Protein AF-A0A212FG12-F1 (afdb_monomer_lite)

Organism: NCBI:txid278856

Structure (mmCIF, N/CA/C/O backbone):
data_AF-A0A212FG12-F1
#
_entry.id   AF-A0A212FG12-F1
#
loop_
_atom_site.group_PDB
_atom_site.id
_atom_site.type_symbol
_atom_site.label_atom_id
_atom_site.label_alt_id
_atom_site.label_comp_id
_atom_site.label_asym_id
_atom_site.label_entity_id
_atom_site.label_seq_id
_atom_site.pdbx_PDB_ins_code
_atom_site.Cartn_x
_atom_site.Cartn_y
_atom_site.Cartn_z
_atom_site.occupancy
_atom_site.B_iso_or_equiv
_atom_site.auth_seq_id
_atom_site.auth_comp_id
_atom_site.auth_asym_id
_atom_site.auth_atom_id
_atom_site.pdbx_PDB_model_num
ATOM 1 N N . MET A 1 1 ? 32.238 49.663 -6.167 1.00 39.97 1 MET A N 1
ATOM 2 C CA . MET A 1 1 ? 32.259 48.211 -6.429 1.00 39.97 1 MET A CA 1
ATOM 3 C C . MET A 1 1 ? 31.361 47.575 -5.389 1.00 39.97 1 MET A C 1
ATOM 5 O O . MET A 1 1 ? 31.680 47.664 -4.215 1.00 39.97 1 MET A O 1
ATOM 9 N N . ALA A 1 2 ? 30.199 47.077 -5.795 1.00 38.41 2 ALA A N 1
ATOM 10 C CA . ALA A 1 2 ? 29.254 46.407 -4.910 1.00 38.41 2 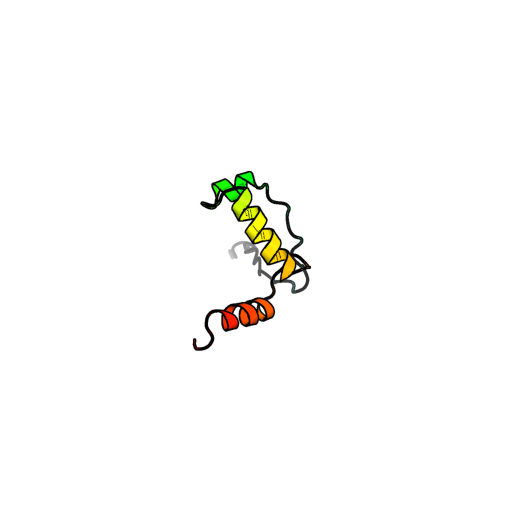ALA A CA 1
ATOM 11 C C . ALA A 1 2 ? 28.825 45.127 -5.625 1.00 38.41 2 ALA A C 1
ATOM 13 O O . ALA A 1 2 ? 27.913 45.145 -6.445 1.00 38.41 2 ALA A O 1
ATOM 14 N N . THR A 1 3 ? 29.564 44.050 -5.394 1.00 50.78 3 THR A N 1
ATOM 15 C CA . THR A 1 3 ? 29.106 42.700 -5.710 1.00 50.78 3 THR A CA 1
ATOM 16 C C . THR A 1 3 ? 28.266 42.230 -4.519 1.00 50.78 3 THR A C 1
ATOM 18 O O . THR A 1 3 ? 28.767 42.253 -3.392 1.00 50.78 3 THR A O 1
ATOM 21 N N . PRO A 1 4 ? 26.978 41.904 -4.717 1.00 57.72 4 PRO A N 1
ATOM 22 C CA . PRO A 1 4 ? 26.128 41.386 -3.651 1.00 57.72 4 PRO A CA 1
ATOM 23 C C . PRO A 1 4 ? 26.652 40.023 -3.169 1.00 57.72 4 PRO A C 1
ATOM 25 O O . PRO A 1 4 ? 27.250 39.298 -3.966 1.00 57.72 4 PRO A O 1
ATOM 28 N N . PRO A 1 5 ? 26.458 39.669 -1.885 1.00 52.97 5 PRO A N 1
ATOM 29 C CA . PRO A 1 5 ? 26.831 38.351 -1.392 1.00 52.97 5 PRO A CA 1
ATOM 30 C C . PRO A 1 5 ? 26.015 37.298 -2.149 1.00 52.97 5 PRO A C 1
ATOM 32 O O . PRO A 1 5 ? 24.786 37.377 -2.173 1.00 52.97 5 PRO A O 1
ATOM 35 N N . GLU A 1 6 ? 26.697 36.344 -2.786 1.00 47.62 6 GLU A N 1
ATOM 36 C CA . GLU A 1 6 ? 26.066 35.135 -3.312 1.00 47.62 6 GLU A CA 1
ATOM 37 C C . GLU A 1 6 ? 25.327 34.460 -2.158 1.00 47.62 6 GLU A C 1
ATOM 39 O O . GLU A 1 6 ? 25.927 33.886 -1.250 1.00 47.62 6 GLU A O 1
ATOM 44 N N . SER A 1 7 ? 24.003 34.590 -2.169 1.00 46.47 7 SER A N 1
ATOM 45 C CA . SER A 1 7 ? 23.136 33.693 -1.428 1.00 46.47 7 SER A CA 1
ATOM 46 C C . SER A 1 7 ? 23.432 32.300 -1.971 1.00 46.47 7 SER A C 1
ATOM 48 O O . SER A 1 7 ? 23.252 32.100 -3.177 1.00 46.47 7 SER A O 1
ATOM 50 N N . PRO A 1 8 ? 23.861 31.334 -1.146 1.00 53.88 8 PRO A N 1
ATOM 51 C CA . PRO A 1 8 ? 23.827 29.951 -1.561 1.00 53.88 8 PRO A CA 1
ATOM 52 C C . PRO A 1 8 ? 22.342 29.638 -1.701 1.00 53.88 8 PRO A C 1
ATOM 54 O O . PRO A 1 8 ? 21.618 29.494 -0.716 1.00 53.88 8 PRO A O 1
ATOM 57 N N . VAL A 1 9 ? 21.842 29.655 -2.933 1.00 49.62 9 VAL A N 1
ATOM 58 C CA . VAL A 1 9 ? 20.664 28.868 -3.251 1.00 49.62 9 VAL A CA 1
ATOM 59 C C . VAL A 1 9 ? 21.096 27.449 -2.935 1.00 49.62 9 VAL A C 1
ATOM 61 O O . VAL A 1 9 ? 21.967 26.893 -3.596 1.00 49.62 9 VAL A O 1
ATOM 64 N N . GLU A 1 10 ? 20.604 26.925 -1.817 1.00 49.88 10 GLU A N 1
ATOM 65 C CA . GLU A 1 10 ? 20.763 25.522 -1.488 1.00 49.88 10 GLU A CA 1
ATOM 66 C C . GLU A 1 10 ? 19.960 24.774 -2.548 1.00 49.88 10 GLU A C 1
ATOM 68 O O . GLU A 1 10 ? 18.754 24.550 -2.436 1.00 49.88 10 GLU A O 1
ATOM 73 N N . GLU A 1 11 ? 20.641 24.516 -3.662 1.00 41.31 11 GLU A N 1
ATOM 74 C CA . GLU A 1 11 ? 20.262 23.583 -4.695 1.00 41.31 11 GLU A CA 1
ATOM 75 C C . GLU A 1 11 ? 20.249 22.219 -4.013 1.00 41.31 11 GLU A C 1
ATOM 77 O O . GLU A 1 11 ? 21.184 21.428 -4.089 1.00 41.31 11 GLU A O 1
ATOM 82 N N . HIS A 1 12 ? 19.167 21.945 -3.288 1.00 49.25 12 HIS A N 1
ATOM 83 C CA . HIS A 1 12 ? 18.743 20.586 -3.034 1.00 49.25 12 HIS A CA 1
ATOM 84 C C . HIS A 1 12 ? 18.289 20.019 -4.377 1.00 49.25 12 HIS A C 1
ATOM 86 O O . HIS A 1 12 ? 17.101 19.850 -4.649 1.00 49.25 12 HIS A O 1
ATOM 92 N N . ALA A 1 13 ? 19.274 19.750 -5.235 1.00 45.41 13 ALA A N 1
ATOM 93 C CA . ALA A 1 13 ? 19.185 18.706 -6.220 1.00 45.41 13 ALA A CA 1
ATOM 94 C C . ALA A 1 13 ? 18.693 17.477 -5.460 1.00 45.41 13 ALA A C 1
ATOM 96 O O . ALA A 1 13 ? 19.359 16.958 -4.561 1.00 45.41 13 ALA A O 1
ATOM 97 N N . TYR A 1 14 ? 17.469 17.060 -5.756 1.00 48.44 14 TYR A N 1
ATOM 98 C CA . TYR A 1 14 ? 16.958 15.762 -5.352 1.00 48.44 14 TYR A CA 1
ATOM 99 C C . TYR A 1 14 ? 17.737 14.734 -6.176 1.00 48.44 14 TYR A C 1
ATOM 101 O O . TYR A 1 14 ? 17.238 14.186 -7.158 1.00 48.44 14 TYR A O 1
ATOM 109 N N . GLU A 1 15 ? 19.002 14.522 -5.814 1.00 46.28 15 GLU A N 1
ATOM 110 C CA . GLU A 1 15 ? 19.7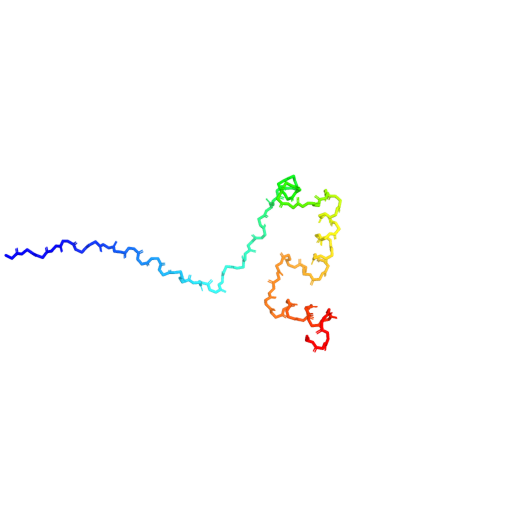34 13.335 -6.213 1.00 46.28 15 GLU A CA 1
ATOM 111 C C . GLU A 1 15 ? 18.974 12.161 -5.598 1.00 46.28 15 GLU A C 1
ATOM 113 O O . GLU A 1 15 ? 19.055 11.860 -4.404 1.00 46.28 15 GLU A O 1
ATOM 118 N N . LEU A 1 16 ? 18.129 11.548 -6.426 1.00 56.34 16 LEU A N 1
ATOM 119 C CA . LEU A 1 16 ? 17.516 10.259 -6.164 1.00 56.34 16 LEU A CA 1
ATOM 120 C C . LEU A 1 16 ? 18.640 9.224 -6.164 1.00 56.34 16 LEU A C 1
ATOM 122 O O . LEU A 1 16 ? 18.892 8.553 -7.160 1.00 56.34 16 LEU A O 1
ATOM 126 N N . GLU A 1 17 ? 19.330 9.123 -5.031 1.00 50.78 17 GLU A N 1
ATOM 127 C CA . GLU A 1 17 ? 20.237 8.026 -4.721 1.00 50.78 17 GLU A CA 1
ATOM 128 C C . GLU A 1 17 ? 19.488 6.700 -4.985 1.00 50.78 17 GLU A C 1
ATOM 130 O O . GLU A 1 17 ? 18.506 6.404 -4.293 1.00 50.78 17 GLU A O 1
ATOM 135 N N . PRO A 1 18 ? 19.919 5.876 -5.958 1.00 52.44 18 PRO A N 1
ATOM 136 C CA . PRO A 1 18 ? 19.158 4.725 -6.459 1.00 52.44 18 PRO A CA 1
ATOM 137 C C . PRO A 1 18 ? 19.131 3.530 -5.488 1.00 52.44 18 PRO A C 1
ATOM 139 O O . PRO A 1 18 ? 18.739 2.428 -5.861 1.00 52.44 18 PRO A O 1
ATOM 142 N N . ASN A 1 19 ? 19.561 3.716 -4.237 1.00 54.09 19 ASN A N 1
ATOM 143 C CA . ASN A 1 19 ? 19.803 2.637 -3.283 1.00 54.09 19 ASN A CA 1
ATOM 144 C C . ASN A 1 19 ? 19.316 2.962 -1.864 1.00 54.09 19 ASN A C 1
ATOM 146 O O . ASN A 1 19 ? 19.976 2.687 -0.862 1.00 54.09 19 ASN A O 1
ATOM 150 N N . ARG A 1 20 ? 18.135 3.566 -1.745 1.00 60.44 20 ARG A N 1
ATOM 151 C CA . ARG A 1 20 ? 17.359 3.466 -0.507 1.00 60.44 20 ARG A CA 1
ATOM 152 C C . ARG A 1 20 ? 16.138 2.631 -0.810 1.00 60.44 20 ARG A C 1
ATOM 154 O O . ARG A 1 20 ? 15.099 3.177 -1.155 1.00 60.44 20 ARG A O 1
ATOM 161 N N . ALA A 1 21 ? 16.268 1.310 -0.673 1.00 59.84 21 ALA A N 1
ATOM 162 C CA . ALA A 1 21 ? 15.094 0.455 -0.561 1.00 59.84 21 ALA A CA 1
ATOM 163 C C . ALA A 1 21 ? 14.202 1.063 0.540 1.00 59.84 21 ALA A C 1
ATOM 165 O O . ALA A 1 21 ? 14.660 1.171 1.689 1.00 59.84 21 ALA A O 1
ATOM 166 N N . PRO A 1 22 ? 12.998 1.563 0.205 1.00 62.66 22 PRO A N 1
ATOM 167 C CA . PRO A 1 22 ? 12.158 2.220 1.185 1.00 62.66 22 PRO A CA 1
ATOM 168 C C . PRO A 1 22 ? 11.802 1.183 2.241 1.00 62.66 22 PRO A C 1
ATOM 170 O O . PRO A 1 22 ? 11.118 0.200 1.967 1.00 62.66 22 PRO A O 1
ATOM 173 N N . LYS A 1 23 ? 12.316 1.377 3.457 1.00 65.94 23 LYS A N 1
ATOM 174 C CA . LYS A 1 23 ? 11.967 0.513 4.582 1.00 65.94 23 LYS A CA 1
ATOM 175 C C . LYS A 1 23 ? 10.480 0.734 4.858 1.00 65.94 23 LYS A C 1
ATOM 177 O O . LYS A 1 23 ? 10.108 1.887 5.086 1.00 65.94 23 LYS A O 1
ATOM 182 N N . PRO A 1 24 ? 9.634 -0.309 4.840 1.00 64.19 24 PRO A N 1
ATOM 183 C CA . PRO A 1 24 ? 8.212 -0.142 5.091 1.00 64.19 24 PRO A CA 1
ATOM 184 C C . PRO A 1 24 ? 8.017 0.447 6.491 1.00 64.19 24 PRO A C 1
ATOM 186 O O . PRO A 1 24 ? 8.332 -0.182 7.503 1.00 64.19 24 PRO A O 1
ATOM 189 N N . ILE A 1 25 ? 7.550 1.694 6.540 1.00 72.31 25 ILE A N 1
ATOM 190 C CA . ILE A 1 25 ? 7.295 2.404 7.790 1.00 72.31 25 ILE A CA 1
ATOM 191 C C . ILE A 1 25 ? 6.002 1.827 8.375 1.00 72.31 25 ILE A C 1
ATOM 193 O O . ILE A 1 25 ? 4.983 1.806 7.679 1.00 72.31 25 ILE A O 1
ATOM 197 N N . PRO A 1 26 ? 6.001 1.351 9.630 1.00 73.62 26 PRO A N 1
ATOM 198 C CA . PRO A 1 26 ? 4.781 0.861 10.250 1.00 73.62 26 PRO A CA 1
ATOM 199 C C . PRO A 1 26 ? 3.805 2.026 10.457 1.00 73.62 26 PRO A C 1
ATOM 201 O O . PRO A 1 26 ? 4.024 2.896 11.297 1.00 73.62 26 PRO A O 1
ATOM 204 N N . VAL A 1 27 ? 2.715 2.039 9.687 1.00 81.12 27 VAL A N 1
ATOM 205 C CA . VAL A 1 27 ? 1.615 3.003 9.833 1.00 81.12 27 VAL A CA 1
ATOM 206 C C . VAL A 1 27 ? 0.528 2.397 10.720 1.00 81.12 27 VAL A C 1
ATOM 208 O O . VAL A 1 27 ? 0.167 1.227 10.576 1.00 81.12 27 VAL A O 1
ATOM 211 N N . ALA A 1 28 ? -0.020 3.191 11.642 1.00 87.94 28 ALA A N 1
ATOM 212 C CA . ALA A 1 28 ? -1.140 2.756 12.467 1.00 87.94 28 ALA A CA 1
ATOM 213 C C . ALA A 1 28 ? -2.384 2.484 11.603 1.00 87.94 28 ALA A C 1
ATOM 215 O O . ALA A 1 28 ? -2.800 3.329 10.811 1.00 87.94 28 ALA A O 1
ATOM 216 N N . LEU A 1 29 ? -3.034 1.328 11.797 1.00 89.62 29 LEU A N 1
ATOM 217 C CA . LEU A 1 29 ? -4.247 0.963 11.046 1.00 89.62 29 LEU A CA 1
ATOM 218 C C . LEU A 1 29 ? -5.372 1.997 11.188 1.00 89.62 29 LEU A C 1
ATOM 220 O O . LEU A 1 29 ? -6.178 2.145 10.280 1.00 89.62 29 LEU A O 1
ATOM 224 N N . GLU A 1 30 ? -5.443 2.692 12.321 1.00 91.12 30 GLU A N 1
ATOM 225 C CA . GLU A 1 30 ? -6.440 3.736 12.569 1.00 91.12 30 GLU A CA 1
ATOM 226 C C . GLU A 1 30 ? -6.225 4.967 11.690 1.00 91.12 30 GLU A C 1
ATOM 228 O O . GLU A 1 30 ? -7.187 5.503 11.147 1.00 91.12 30 GLU A O 1
ATOM 233 N N . GLU A 1 31 ? -4.966 5.336 11.451 1.00 91.62 31 GLU A N 1
ATOM 234 C CA . GLU A 1 31 ? -4.629 6.401 10.513 1.00 91.62 31 GLU A CA 1
ATOM 235 C C . GLU A 1 31 ? -5.015 6.007 9.086 1.00 91.62 31 GLU A C 1
ATOM 237 O O . GLU A 1 31 ? -5.648 6.787 8.378 1.00 91.62 31 GLU A O 1
ATOM 242 N N . LEU A 1 32 ? -4.737 4.760 8.692 1.00 92.69 32 LEU A N 1
ATOM 243 C CA . LEU A 1 32 ? -5.164 4.239 7.393 1.00 92.69 32 LEU A CA 1
ATOM 244 C C . LEU A 1 32 ? -6.694 4.222 7.260 1.00 92.69 32 LEU A C 1
ATOM 246 O O . LEU A 1 32 ? -7.208 4.581 6.207 1.00 92.69 32 LEU A O 1
ATOM 250 N N . CYS A 1 33 ? -7.440 3.877 8.312 1.00 93.81 33 CYS A N 1
ATOM 251 C CA . CYS A 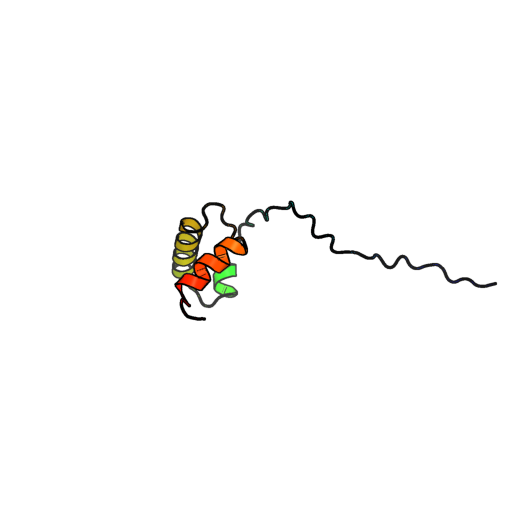1 33 ? -8.909 3.946 8.306 1.00 93.81 33 CYS A CA 1
ATOM 252 C C . CYS A 1 33 ? -9.441 5.383 8.224 1.00 93.81 33 CYS A C 1
ATOM 254 O O . CYS A 1 33 ? -10.562 5.582 7.780 1.00 93.81 33 CYS A O 1
ATOM 256 N N . ARG A 1 34 ? -8.681 6.374 8.705 1.00 94.00 34 ARG A N 1
ATOM 257 C CA . ARG A 1 34 ? -9.062 7.791 8.653 1.00 94.00 34 ARG A CA 1
ATOM 258 C C . ARG A 1 34 ? -8.767 8.408 7.287 1.00 94.00 34 ARG A C 1
ATOM 260 O O . ARG A 1 34 ? -9.556 9.208 6.795 1.00 94.00 34 ARG A O 1
ATOM 267 N N . GLN A 1 35 ? -7.622 8.060 6.701 1.00 95.00 35 GLN A N 1
ATOM 268 C CA . GLN A 1 35 ? -7.191 8.551 5.388 1.00 95.00 35 GLN A CA 1
ATOM 269 C C . GLN A 1 35 ? -7.914 7.849 4.236 1.00 95.00 35 GLN A C 1
ATOM 271 O O . GLN A 1 35 ? -8.104 8.427 3.168 1.00 95.00 35 GLN A O 1
ATOM 276 N N . THR A 1 36 ? -8.320 6.600 4.447 1.00 92.12 36 THR A N 1
ATOM 277 C CA . THR A 1 36 ? -9.097 5.820 3.484 1.00 92.12 36 THR A CA 1
ATOM 278 C C . THR A 1 36 ? -10.543 5.690 3.953 1.00 92.12 36 THR A C 1
ATOM 280 O O . THR A 1 36 ? -10.884 6.066 5.065 1.00 92.12 36 THR A O 1
ATOM 283 N N . LYS A 1 37 ? -11.429 5.161 3.109 1.00 94.81 37 LYS A N 1
ATOM 284 C CA . LYS A 1 37 ? -12.809 4.824 3.504 1.00 94.81 37 LYS A CA 1
ATOM 285 C C . LYS A 1 37 ? -12.963 3.333 3.814 1.00 94.81 37 LYS A C 1
ATOM 287 O O . LYS A 1 37 ? -14.066 2.805 3.733 1.00 94.81 37 LYS A O 1
ATOM 292 N N . PHE A 1 38 ? -11.855 2.658 4.123 1.00 95.50 38 PHE A N 1
ATOM 293 C CA . PHE A 1 38 ? -11.827 1.229 4.405 1.00 95.50 38 PHE A CA 1
ATOM 294 C C . PHE A 1 38 ? -11.825 0.958 5.907 1.00 95.50 38 PHE A C 1
ATOM 296 O O . PHE A 1 38 ? -11.199 1.658 6.703 1.00 95.50 38 PHE A O 1
ATOM 303 N N . SER A 1 39 ? -12.500 -0.116 6.292 1.00 96.00 39 SER A N 1
ATOM 304 C CA . SER A 1 39 ? -12.456 -0.673 7.636 1.00 96.00 39 SER A CA 1
ATOM 305 C C . SER A 1 39 ? -11.106 -1.335 7.934 1.00 96.00 39 SER A C 1
ATOM 307 O O . SER A 1 39 ? -10.369 -1.768 7.042 1.00 96.00 39 SER A O 1
ATOM 309 N N . LYS A 1 40 ? -10.813 -1.531 9.228 1.00 94.25 40 LYS A N 1
ATOM 310 C CA . LYS A 1 40 ? -9.629 -2.285 9.684 1.00 94.25 40 LYS A CA 1
ATOM 311 C C . LYS A 1 40 ? -9.548 -3.682 9.053 1.00 94.25 40 LYS A C 1
ATOM 313 O O . LYS A 1 40 ? -8.449 -4.190 8.841 1.00 94.25 40 LYS A O 1
ATOM 318 N N . GLN A 1 41 ? -10.690 -4.315 8.779 1.00 95.31 41 GLN A N 1
ATOM 319 C CA . GLN A 1 41 ? -10.739 -5.639 8.164 1.00 95.31 41 GLN A CA 1
ATOM 320 C C . GLN A 1 41 ? -10.373 -5.587 6.679 1.00 95.31 41 GLN A C 1
ATOM 322 O O . GLN A 1 41 ? -9.545 -6.384 6.243 1.00 95.31 41 GLN A O 1
ATOM 327 N N . GLU A 1 42 ? -10.930 -4.644 5.922 1.00 96.19 42 GLU A N 1
ATOM 328 C CA . GLU A 1 42 ? -10.617 -4.471 4.498 1.00 96.19 42 GLU A CA 1
ATOM 329 C C . GLU A 1 42 ? -9.138 -4.151 4.293 1.00 96.19 42 GLU A C 1
ATOM 331 O O . GLU A 1 42 ? -8.481 -4.808 3.489 1.00 96.19 42 GLU A O 1
ATOM 336 N N . ILE A 1 43 ? -8.574 -3.249 5.101 1.00 95.38 43 ILE A N 1
ATOM 337 C CA . ILE A 1 43 ? -7.143 -2.915 5.047 1.00 95.38 43 ILE A CA 1
ATOM 338 C C . ILE A 1 43 ? -6.278 -4.158 5.296 1.00 95.38 43 ILE A C 1
ATOM 340 O O . ILE A 1 43 ? -5.288 -4.373 4.600 1.00 95.38 43 ILE A O 1
ATOM 344 N N . ARG A 1 44 ? -6.653 -5.024 6.247 1.00 93.56 44 ARG A N 1
ATOM 345 C CA . ARG A 1 44 ? -5.934 -6.288 6.494 1.00 93.56 44 ARG A CA 1
ATOM 346 C C . ARG A 1 44 ? -6.028 -7.252 5.316 1.00 93.56 44 ARG A C 1
ATOM 348 O O . ARG A 1 44 ? -5.043 -7.918 5.013 1.00 93.56 44 ARG A O 1
ATOM 355 N N . VAL A 1 45 ? -7.189 -7.347 4.667 1.00 95.62 45 VAL A N 1
ATOM 356 C CA . VAL A 1 45 ? -7.373 -8.189 3.474 1.00 95.62 45 VAL A CA 1
ATOM 357 C C . VAL A 1 45 ? -6.514 -7.671 2.324 1.00 95.62 45 VAL A C 1
ATOM 359 O O . VAL A 1 45 ? -5.780 -8.456 1.725 1.00 95.62 45 VAL A O 1
ATOM 362 N N . MET A 1 46 ? -6.536 -6.359 2.077 1.00 93.38 46 MET A N 1
ATOM 363 C CA . MET A 1 46 ? -5.707 -5.705 1.062 1.00 93.38 46 MET A CA 1
ATOM 364 C C . MET A 1 46 ? -4.221 -5.928 1.328 1.00 93.38 46 MET A C 1
ATOM 366 O O . MET A 1 46 ? -3.508 -6.391 0.444 1.00 93.38 46 MET A O 1
ATOM 37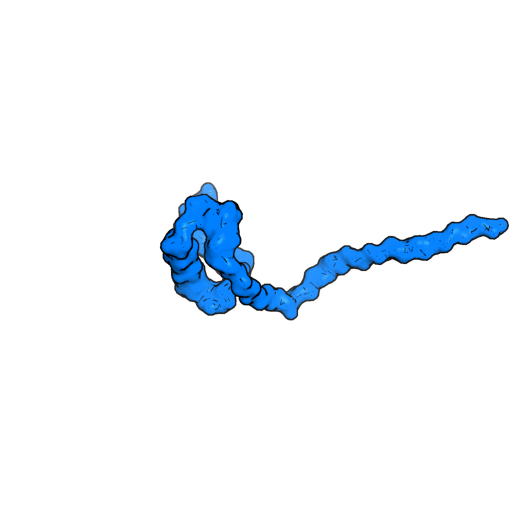0 N N . TYR A 1 47 ? -3.763 -5.687 2.559 1.00 92.50 47 TYR A N 1
ATOM 371 C CA . TYR A 1 47 ? -2.369 -5.906 2.939 1.00 92.50 47 TYR A CA 1
ATOM 372 C C . TYR A 1 47 ? -1.955 -7.374 2.798 1.00 92.50 47 TYR A C 1
ATOM 374 O O . TYR A 1 47 ? -0.844 -7.659 2.361 1.00 92.50 47 TYR A O 1
ATOM 382 N N . ARG A 1 48 ? -2.842 -8.325 3.120 1.00 92.50 48 ARG A N 1
ATOM 383 C CA . ARG A 1 48 ? -2.552 -9.752 2.933 1.00 92.50 48 ARG A CA 1
ATOM 384 C C . ARG A 1 48 ? -2.371 -10.093 1.457 1.00 92.50 48 ARG A C 1
ATOM 386 O O . ARG A 1 48 ? -1.401 -10.765 1.135 1.00 92.50 48 ARG A O 1
ATOM 393 N N . GLY A 1 49 ? -3.267 -9.621 0.588 1.00 92.25 49 GLY A N 1
ATOM 394 C CA . GLY A 1 49 ? -3.141 -9.807 -0.862 1.00 92.25 49 GLY A CA 1
ATOM 395 C C . GLY A 1 49 ? -1.864 -9.170 -1.406 1.00 92.25 49 GLY A C 1
ATOM 396 O O . GLY A 1 49 ? -1.088 -9.827 -2.091 1.00 92.25 49 GLY A O 1
ATOM 397 N N . PHE A 1 50 ? -1.588 -7.933 -0.994 1.00 90.94 50 PHE A N 1
ATOM 398 C CA . PHE A 1 50 ? -0.357 -7.223 -1.326 1.00 90.94 50 PHE A CA 1
ATOM 399 C C . PHE A 1 50 ? 0.894 -8.002 -0.913 1.00 90.94 50 PHE A C 1
ATOM 401 O O . PHE A 1 50 ? 1.784 -8.203 -1.723 1.00 90.94 50 PHE A O 1
ATOM 408 N N . LYS A 1 51 ? 0.956 -8.504 0.323 1.00 89.69 51 LYS A N 1
ATOM 409 C CA . LYS A 1 51 ? 2.118 -9.239 0.846 1.00 89.69 51 LYS A CA 1
ATOM 410 C C . LYS A 1 51 ? 2.272 -10.630 0.215 1.00 89.69 51 LYS A C 1
ATOM 412 O O . LYS A 1 51 ? 3.358 -11.202 0.268 1.00 89.69 51 LYS A O 1
ATOM 417 N N . THR A 1 52 ? 1.203 -11.191 -0.352 1.00 89.25 52 THR A N 1
ATOM 418 C CA . THR A 1 52 ? 1.266 -12.418 -1.158 1.00 89.25 52 THR A CA 1
ATOM 419 C C . THR A 1 52 ? 1.937 -12.159 -2.505 1.00 89.25 52 THR A C 1
ATOM 421 O O . THR A 1 52 ? 2.834 -12.914 -2.864 1.00 89.25 52 THR A O 1
ATOM 424 N N . GLU A 1 53 ? 1.560 -11.088 -3.206 1.00 85.75 53 GLU A N 1
ATOM 425 C CA . GLU A 1 53 ? 2.156 -10.739 -4.507 1.00 85.75 53 GLU A CA 1
ATOM 426 C C . GLU A 1 53 ? 3.539 -10.077 -4.360 1.00 85.75 53 GLU A C 1
ATOM 428 O O . GLU A 1 53 ? 4.395 -10.205 -5.231 1.00 85.75 53 GLU A O 1
ATOM 433 N N . CYS A 1 54 ? 3.773 -9.377 -3.248 1.00 88.31 54 CYS A N 1
ATOM 434 C CA . CYS A 1 54 ? 4.975 -8.592 -2.977 1.00 88.31 54 CYS A CA 1
ATOM 435 C C . CYS A 1 54 ? 5.536 -8.959 -1.591 1.00 88.31 54 CYS A C 1
ATOM 437 O O . CYS A 1 54 ? 5.277 -8.262 -0.603 1.00 88.31 54 CYS A O 1
ATOM 439 N N . PRO A 1 55 ? 6.298 -10.064 -1.477 1.00 86.81 55 PRO A N 1
ATOM 440 C CA . PRO A 1 55 ? 6.777 -10.582 -0.194 1.00 86.81 55 PRO A CA 1
ATOM 441 C C . PRO A 1 55 ? 7.732 -9.631 0.540 1.00 86.81 55 PRO A C 1
ATOM 443 O O . PRO A 1 55 ? 7.774 -9.658 1.771 1.00 86.81 55 PRO A O 1
ATOM 446 N N . GLU A 1 56 ? 8.447 -8.768 -0.188 1.00 86.00 56 GLU A N 1
ATOM 447 C CA . GLU A 1 56 ? 9.318 -7.726 0.380 1.00 86.00 56 GLU A CA 1
ATOM 448 C C . GLU A 1 56 ? 8.538 -6.525 0.937 1.00 86.00 56 GLU A C 1
ATOM 450 O O . GLU A 1 56 ? 9.095 -5.674 1.628 1.00 86.00 56 GLU A O 1
ATOM 455 N N . GLY A 1 57 ? 7.232 -6.450 0.667 1.00 85.12 57 GLY A N 1
ATOM 456 C CA . GLY A 1 57 ? 6.385 -5.344 1.101 1.00 85.12 57 GLY A CA 1
ATOM 457 C C . GLY A 1 57 ? 6.609 -4.044 0.323 1.00 85.12 57 GLY A C 1
ATOM 458 O O . GLY A 1 57 ? 6.116 -2.999 0.743 1.00 85.12 57 GLY A O 1
ATOM 459 N N . VAL A 1 58 ? 7.328 -4.110 -0.799 1.00 85.31 58 VAL A N 1
ATOM 460 C CA . VAL A 1 58 ? 7.585 -3.002 -1.725 1.00 85.31 58 VAL A CA 1
ATOM 461 C C . VAL A 1 58 ? 7.189 -3.454 -3.130 1.00 85.31 58 VAL A C 1
ATOM 463 O O . VAL A 1 58 ? 7.403 -4.607 -3.497 1.00 85.31 58 VAL A O 1
ATOM 466 N N . VAL A 1 59 ? 6.582 -2.552 -3.903 1.00 87.69 59 VAL A N 1
ATOM 467 C CA . VAL A 1 59 ? 6.258 -2.773 -5.318 1.00 87.69 59 VAL A CA 1
ATOM 468 C C . VAL A 1 59 ? 7.217 -1.958 -6.166 1.00 87.69 59 VAL A C 1
ATOM 470 O O . VAL A 1 59 ? 7.357 -0.752 -5.961 1.00 87.69 59 VAL A O 1
ATOM 473 N N . HIS A 1 60 ? 7.843 -2.621 -7.132 1.00 87.06 60 HIS A N 1
ATOM 474 C CA . HIS A 1 60 ? 8.649 -1.980 -8.163 1.00 87.06 60 HIS A CA 1
ATOM 475 C C . HIS A 1 60 ? 7.813 -1.704 -9.413 1.00 87.06 60 HIS A C 1
ATOM 477 O O . HIS A 1 60 ? 6.792 -2.355 -9.644 1.00 87.06 60 HIS A O 1
ATOM 483 N N . GLU A 1 61 ? 8.254 -0.740 -10.222 1.00 89.62 61 GLU A N 1
ATOM 484 C CA . GLU A 1 61 ? 7.544 -0.316 -11.433 1.00 89.62 61 GLU A CA 1
ATOM 485 C C . GLU A 1 61 ? 7.268 -1.489 -12.385 1.00 89.62 61 GLU A C 1
ATOM 487 O O . GLU A 1 61 ? 6.142 -1.644 -12.854 1.00 89.62 61 GLU A O 1
ATOM 492 N N . ASP A 1 62 ? 8.259 -2.351 -12.612 1.00 87.31 62 ASP A N 1
ATOM 493 C CA . ASP A 1 62 ? 8.120 -3.508 -13.501 1.00 87.31 62 ASP A CA 1
ATOM 494 C C . ASP A 1 62 ? 7.068 -4.499 -12.983 1.00 87.31 62 ASP A C 1
ATOM 496 O O . ASP A 1 62 ? 6.164 -4.895 -13.718 1.00 87.31 62 ASP A O 1
ATOM 500 N N . SER A 1 63 ? 7.091 -4.808 -11.681 1.00 86.12 63 SER A N 1
ATOM 501 C CA . SER A 1 63 ? 6.081 -5.674 -11.060 1.00 86.12 63 SER A CA 1
ATOM 502 C C . SER A 1 63 ? 4.682 -5.056 -11.107 1.00 86.12 63 SER A C 1
ATOM 504 O O . SER A 1 63 ? 3.692 -5.764 -11.285 1.00 86.12 63 SER A O 1
ATOM 506 N N . PHE A 1 64 ? 4.578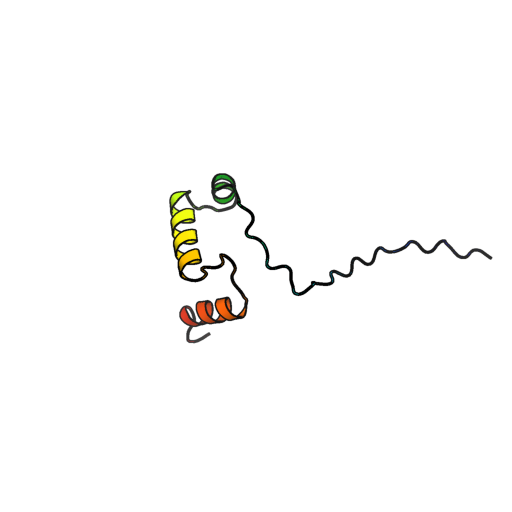 -3.731 -10.973 1.00 89.56 64 PHE A N 1
ATOM 507 C CA . PHE A 1 64 ? 3.304 -3.033 -11.103 1.00 89.56 64 PHE A CA 1
ATOM 508 C C . PHE A 1 64 ? 2.753 -3.121 -12.528 1.00 89.56 64 PHE A C 1
ATOM 510 O O . PHE A 1 64 ? 1.564 -3.394 -12.690 1.00 89.56 64 PHE A O 1
ATOM 517 N N . LYS A 1 65 ? 3.596 -2.939 -13.553 1.00 90.25 65 LYS A N 1
ATOM 518 C CA . LYS A 1 65 ? 3.201 -3.080 -14.966 1.00 90.25 65 LYS A CA 1
ATOM 519 C C . LYS A 1 65 ? 2.653 -4.474 -15.255 1.00 90.25 65 LYS A C 1
ATOM 521 O O . LYS A 1 65 ? 1.588 -4.582 -15.861 1.00 90.25 65 LYS A O 1
ATOM 526 N N . ASP A 1 66 ? 3.313 -5.518 -14.758 1.00 87.88 66 ASP A N 1
ATOM 527 C CA . ASP A 1 66 ? 2.859 -6.904 -14.924 1.00 87.88 66 ASP A CA 1
ATOM 528 C C . ASP A 1 66 ? 1.491 -7.146 -14.279 1.00 87.88 66 ASP A C 1
ATOM 530 O O . ASP A 1 66 ? 0.623 -7.804 -14.856 1.00 87.88 66 ASP A O 1
ATOM 534 N N . ILE A 1 67 ? 1.271 -6.609 -13.076 1.00 87.75 67 ILE A N 1
ATOM 535 C CA . ILE A 1 67 ? -0.021 -6.703 -12.388 1.00 87.75 67 ILE A CA 1
ATOM 536 C C . ILE A 1 67 ? -1.087 -5.924 -13.165 1.00 87.75 67 ILE A C 1
ATOM 538 O O . ILE A 1 67 ? -2.181 -6.439 -13.387 1.00 87.75 67 ILE A O 1
ATOM 542 N N . TYR A 1 68 ? -0.771 -4.709 -13.610 1.00 90.00 68 TYR A N 1
ATOM 543 C CA . TYR A 1 68 ? -1.698 -3.836 -14.325 1.00 90.00 68 TYR A CA 1
ATOM 544 C C . TYR A 1 68 ? -2.141 -4.439 -15.666 1.00 90.00 68 TYR A C 1
ATOM 546 O O . TYR A 1 68 ? -3.334 -4.450 -15.973 1.00 90.00 68 TYR A O 1
ATOM 554 N N . ALA A 1 69 ? -1.215 -5.043 -16.415 1.00 91.00 69 ALA A N 1
ATOM 555 C CA . ALA A 1 69 ? -1.501 -5.720 -17.680 1.00 91.00 69 ALA A CA 1
ATOM 556 C C . ALA A 1 69 ? -2.488 -6.893 -17.532 1.00 91.00 69 ALA A C 1
ATOM 558 O O . ALA A 1 69 ? -3.258 -7.167 -18.451 1.00 91.00 69 ALA A O 1
ATOM 559 N N . LYS A 1 70 ? -2.529 -7.565 -16.370 1.00 87.75 70 LYS A N 1
ATOM 560 C CA . LYS A 1 70 ? -3.511 -8.635 -16.099 1.00 87.75 70 LYS A CA 1
ATOM 561 C C . LYS A 1 70 ? -4.943 -8.106 -16.002 1.00 87.75 70 LYS A C 1
ATOM 563 O O . LYS A 1 70 ? -5.874 -8.814 -16.376 1.00 87.75 70 LYS A O 1
ATOM 568 N N . PHE A 1 71 ? -5.128 -6.892 -15.483 1.00 88.44 71 PHE A N 1
ATOM 569 C CA . PHE A 1 71 ? -6.450 -6.271 -15.353 1.00 88.44 71 P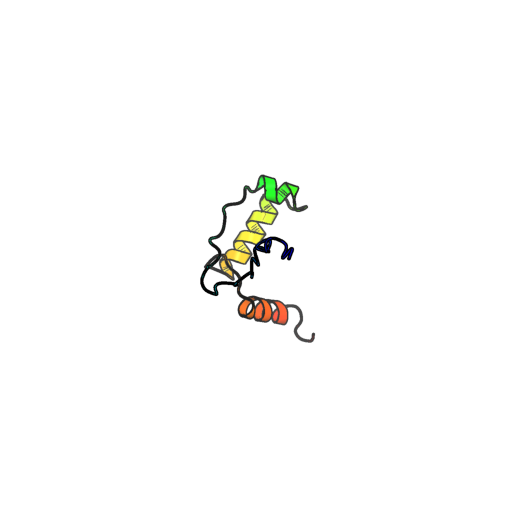HE A CA 1
ATOM 570 C C . PHE A 1 71 ? -6.919 -5.620 -16.655 1.00 88.44 71 PHE A C 1
ATOM 572 O O . PHE A 1 71 ? -8.120 -5.578 -16.917 1.00 88.44 71 PHE A O 1
ATOM 579 N N . PHE A 1 72 ? -5.977 -5.160 -17.479 1.00 88.69 72 PHE A N 1
ATOM 580 C CA . PHE A 1 72 ? -6.240 -4.466 -18.738 1.00 88.69 72 PHE A CA 1
ATOM 581 C C . PHE A 1 72 ? -5.482 -5.136 -19.897 1.00 88.69 72 PHE A C 1
ATOM 583 O O . PHE A 1 72 ? -4.549 -4.554 -20.447 1.00 88.69 72 PHE A O 1
ATOM 590 N N . PRO A 1 73 ? -5.871 -6.359 -20.307 1.00 82.69 73 PRO A N 1
ATOM 591 C CA . PRO A 1 73 ? -5.135 -7.133 -21.314 1.00 82.69 73 PRO A CA 1
ATOM 592 C C . PRO A 1 73 ? -5.171 -6.525 -22.726 1.00 82.69 73 PRO A C 1
ATOM 594 O O . PRO A 1 73 ? -4.445 -6.980 -23.608 1.00 82.69 73 PRO A O 1
ATOM 597 N N . HIS A 1 74 ? -6.019 -5.520 -22.958 1.00 81.12 74 HIS A N 1
ATOM 598 C CA . HIS A 1 74 ? -6.193 -4.872 -24.260 1.00 81.12 74 HIS A CA 1
ATOM 599 C C . HIS A 1 74 ? -5.839 -3.376 -24.273 1.00 81.12 74 HIS A C 1
ATOM 601 O O . HIS A 1 74 ? -5.941 -2.773 -25.339 1.00 81.12 74 HIS A O 1
ATOM 607 N N . GLY A 1 75 ? -5.365 -2.819 -23.147 1.00 63.38 75 GLY A N 1
ATOM 608 C CA . GLY A 1 75 ? -5.073 -1.387 -22.997 1.00 63.38 75 GLY A CA 1
ATOM 609 C C . GLY A 1 75 ? -6.307 -0.560 -22.677 1.00 63.38 75 GLY A C 1
ATOM 610 O O . GLY A 1 75 ? -7.174 -0.426 -23.565 1.00 63.38 75 GLY A O 1
#

Foldseek 3Di:
DDDDPPDPPPPPPVPPPVPDPPDPDDDDLVVVVVVDVDDSVVVVVVQVVQCVLPVSSDDDPVSVVVVVCVVVVPD

pLDDT: mean 77.07, std 18.48, range [38.41, 96.19]

Secondary structure (DSSP, 8-state):
--PPP------------TT---------HHHHHHHSS--HHHHHHHHHHHHHH-TTS---HHHHHHHHHHH-TT-

Radius of gyration: 21.07 Å; chains: 1; bounding box: 45×61×37 Å

InterPro domains:
  IPR011992 EF-hand domain pair [SSF47473] (19-73)
  IPR028846 Recoverin family [PTHR23055] (23-75)

Sequence (75 aa):
MATPPESPVEEHAYELEPNRAPKPIPVALEELCRQTKFSKQEIRVMYRGFKTECPEGVVHEDSFKDIYAKFFPHG